Protein AF-A0A814SG48-F1 (afdb_monomer_lite)

pLDDT: mean 71.54, std 15.77, range [36.06, 95.69]

Organism: NCBI:txid433720

Structure (mmCIF, N/CA/C/O backbone):
data_AF-A0A814SG48-F1
#
_entry.id   AF-A0A814SG48-F1
#
loop_
_atom_site.group_PDB
_atom_site.id
_atom_site.type_symbol
_atom_site.label_atom_id
_atom_site.label_alt_id
_atom_site.label_comp_id
_atom_site.label_asym_id
_atom_site.label_entity_id
_atom_site.label_seq_id
_atom_site.pdbx_PDB_ins_code
_atom_site.Cartn_x
_atom_site.Cartn_y
_atom_site.Cartn_z
_atom_site.occupancy
_atom_site.B_iso_or_equiv
_atom_site.auth_seq_id
_atom_site.auth_comp_id
_atom_site.auth_asym_id
_atom_site.auth_atom_id
_atom_site.pdbx_PDB_model_num
ATOM 1 N N . MET A 1 1 ? -38.919 0.345 55.633 1.00 36.06 1 MET A N 1
ATOM 2 C CA . MET A 1 1 ? -39.190 1.791 55.789 1.00 36.06 1 MET A CA 1
ATOM 3 C C . MET A 1 1 ? -38.399 2.518 54.702 1.00 36.06 1 MET A C 1
ATOM 5 O O . MET A 1 1 ? -37.204 2.705 54.855 1.00 36.06 1 MET A O 1
ATOM 9 N N . TYR A 1 2 ? -39.016 2.799 53.551 1.00 40.22 2 TYR A N 1
ATOM 10 C CA . TYR A 1 2 ? -38.353 3.437 52.405 1.00 40.22 2 TYR A CA 1
ATOM 11 C C . TYR A 1 2 ? -38.824 4.883 52.297 1.00 40.22 2 TYR A C 1
ATOM 13 O O . TYR A 1 2 ? -40.016 5.115 52.119 1.00 40.22 2 TYR A O 1
ATOM 21 N N . LYS A 1 3 ? -37.901 5.842 52.408 1.00 37.50 3 LYS A N 1
ATOM 22 C CA . LYS A 1 3 ? -38.109 7.240 52.002 1.00 37.50 3 LYS A CA 1
ATOM 23 C C . LYS A 1 3 ? -36.762 7.954 51.871 1.00 37.50 3 LYS A C 1
ATOM 25 O O . LYS A 1 3 ? -36.118 8.233 52.873 1.00 37.50 3 LYS A O 1
ATOM 30 N N . ARG A 1 4 ? -36.398 8.339 50.649 1.00 36.81 4 ARG A N 1
ATOM 31 C CA . ARG A 1 4 ? -36.571 9.715 50.149 1.00 36.81 4 ARG A CA 1
ATOM 32 C C . ARG A 1 4 ? -36.138 9.778 48.686 1.00 36.81 4 ARG A C 1
ATOM 34 O O . ARG A 1 4 ? -35.002 9.475 48.350 1.00 36.81 4 ARG A O 1
ATOM 41 N N . GLN A 1 5 ? -37.069 10.213 47.843 1.00 47.41 5 GLN A N 1
ATOM 42 C CA . GLN A 1 5 ? -36.749 10.846 46.573 1.00 47.41 5 GLN A CA 1
ATOM 43 C C . GLN A 1 5 ? -35.867 12.069 46.849 1.00 47.41 5 GLN A C 1
ATOM 45 O O . GLN A 1 5 ? -36.218 12.910 47.678 1.00 47.41 5 GLN A O 1
ATOM 50 N N . GLN A 1 6 ? -34.769 12.194 46.113 1.00 42.16 6 GLN A N 1
ATOM 51 C CA . GLN A 1 6 ? -34.231 13.496 45.751 1.00 42.16 6 GLN A CA 1
ATOM 52 C C . GLN A 1 6 ? -34.186 13.551 44.229 1.00 42.16 6 GLN A C 1
ATOM 54 O O . GLN A 1 6 ? -33.222 13.134 43.596 1.00 42.16 6 GLN A O 1
ATOM 59 N N . ASN A 1 7 ? -35.272 14.078 43.657 1.00 42.47 7 ASN A N 1
ATOM 60 C CA . ASN A 1 7 ? -35.244 14.745 42.363 1.00 42.47 7 ASN A CA 1
ATOM 61 C C . ASN A 1 7 ? -34.376 16.000 42.524 1.00 42.47 7 ASN A C 1
ATOM 63 O O . ASN A 1 7 ? -34.880 17.107 42.689 1.00 42.47 7 ASN A O 1
ATOM 67 N N . GLY A 1 8 ? -33.062 15.811 42.561 1.00 36.81 8 GLY A N 1
ATOM 68 C CA . GLY A 1 8 ? -32.122 16.861 42.215 1.00 36.81 8 GLY A CA 1
ATOM 69 C C . GLY A 1 8 ? -31.941 16.816 40.707 1.00 36.81 8 GLY A C 1
ATOM 70 O O . GLY A 1 8 ? -31.791 15.743 40.124 1.00 36.81 8 GLY A O 1
ATOM 71 N N . SER A 1 9 ? -31.955 17.968 40.054 1.00 39.09 9 SER A N 1
ATOM 72 C CA . SER A 1 9 ? -31.429 18.088 38.700 1.00 39.09 9 SER A CA 1
ATOM 73 C C . SER A 1 9 ? -29.913 17.876 38.778 1.00 39.09 9 SER A C 1
ATOM 75 O O . SER A 1 9 ? -29.155 18.820 38.969 1.00 39.09 9 SER A O 1
ATOM 77 N N . TYR A 1 10 ? -29.456 16.624 38.689 1.00 43.62 10 TYR A N 1
ATOM 78 C CA . TYR A 1 10 ? -28.035 16.236 38.685 1.00 43.62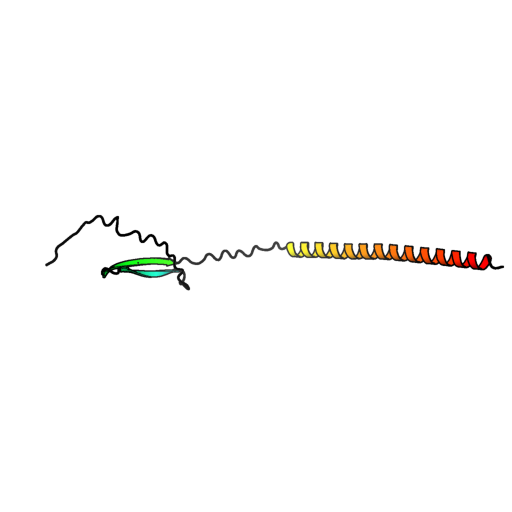 10 TYR A CA 1
ATOM 79 C C . TYR A 1 10 ? -27.370 16.596 37.330 1.00 43.62 10 TYR A C 1
ATOM 81 O O . TYR A 1 10 ? -26.551 15.847 36.804 1.00 43.62 10 TYR A O 1
ATOM 89 N N . SER A 1 11 ? -27.723 17.739 36.726 1.00 43.50 11 SER A N 1
ATOM 90 C CA . SER A 1 11 ? -27.155 18.191 35.444 1.00 43.50 11 SER A CA 1
ATOM 91 C C . SER A 1 11 ? -25.736 18.777 35.566 1.00 43.50 11 SER A C 1
ATOM 93 O O . SER A 1 11 ? -25.090 19.029 34.554 1.00 43.50 11 SER A O 1
ATOM 95 N N . GLU A 1 12 ? -25.221 18.925 36.793 1.00 40.50 12 GLU A N 1
ATOM 96 C CA . GLU A 1 12 ? -23.925 19.553 37.097 1.00 40.50 12 GLU A CA 1
ATOM 97 C C . GLU A 1 12 ? -22.920 18.635 37.814 1.00 40.50 12 GLU A C 1
ATOM 99 O O . GLU A 1 12 ? -21.890 19.100 38.302 1.00 40.50 12 GLU A O 1
ATOM 104 N N . TYR A 1 13 ? -23.155 17.319 37.856 1.00 44.25 13 TYR A N 1
ATOM 105 C CA . TYR A 1 13 ? -22.155 16.383 38.381 1.00 44.25 13 TYR A CA 1
ATOM 106 C C . TYR A 1 13 ? -20.987 16.335 37.417 1.00 44.25 13 TYR A C 1
ATOM 108 O O . TYR A 1 13 ? -21.054 15.676 36.380 1.00 44.25 13 TYR A O 1
ATOM 116 N N . ALA A 1 14 ? -19.969 17.121 37.776 1.00 44.03 14 ALA A N 1
ATOM 117 C CA . ALA A 1 14 ? -18.604 17.111 37.296 1.00 44.03 14 ALA A CA 1
ATOM 118 C C . ALA A 1 14 ? -18.498 16.455 35.923 1.00 44.03 14 ALA A C 1
ATOM 120 O O . ALA A 1 14 ? -18.230 15.257 35.810 1.00 44.03 14 ALA A O 1
ATOM 121 N N . ARG A 1 15 ? -18.664 17.257 34.862 1.00 43.62 15 ARG A N 1
ATOM 122 C CA . ARG A 1 15 ? -17.973 16.949 33.611 1.00 43.62 15 ARG A CA 1
ATOM 123 C C . ARG A 1 15 ? -16.508 16.774 34.002 1.00 43.62 15 ARG A C 1
ATOM 125 O O . ARG A 1 15 ? -15.797 17.763 34.158 1.00 43.62 15 ARG A O 1
ATOM 132 N N . LEU A 1 16 ? -16.094 15.530 34.240 1.00 48.81 16 LEU A N 1
ATOM 133 C CA . LEU A 1 16 ? -14.708 15.109 34.311 1.00 48.81 16 LEU A CA 1
ATOM 134 C C . LEU A 1 16 ? -14.121 15.584 32.987 1.00 48.81 16 LEU A C 1
ATOM 136 O O . LEU A 1 16 ? -14.287 14.952 31.949 1.00 48.81 16 LEU A O 1
ATOM 140 N N . LYS A 1 17 ? -13.541 16.786 33.012 1.00 44.28 17 LYS A N 1
ATOM 141 C CA . LYS A 1 17 ? -12.976 17.507 31.869 1.00 44.28 17 LYS A CA 1
ATOM 142 C C . LYS A 1 17 ? -11.616 16.894 31.526 1.00 44.28 17 LYS A C 1
ATOM 144 O O . LYS A 1 17 ? -10.626 17.591 31.356 1.00 44.28 17 LYS A O 1
ATOM 149 N N . ALA A 1 18 ? -11.581 15.570 31.496 1.00 51.62 18 ALA A N 1
ATOM 150 C CA . ALA A 1 18 ? -10.473 14.734 31.106 1.00 51.62 18 ALA A CA 1
ATOM 151 C C . ALA A 1 18 ? -11.021 13.853 29.985 1.00 51.62 18 ALA A C 1
ATOM 153 O O . ALA A 1 18 ? -11.627 12.811 30.226 1.00 51.62 18 ALA A O 1
ATOM 154 N N . ASN A 1 19 ? -10.870 14.320 28.744 1.00 55.66 19 ASN A N 1
ATOM 155 C CA . ASN A 1 19 ? -11.124 13.497 27.567 1.00 55.66 19 ASN A CA 1
ATOM 156 C C . ASN A 1 19 ? -10.004 12.453 27.478 1.00 55.66 19 ASN A C 1
ATOM 158 O O . ASN A 1 19 ? -9.059 12.602 26.708 1.00 55.66 19 ASN A O 1
ATOM 162 N N . CYS A 1 20 ? -10.073 11.426 28.319 1.00 60.50 20 CYS A N 1
ATOM 163 C CA . CYS A 1 20 ? -9.189 10.275 28.252 1.00 60.50 20 CYS A CA 1
ATOM 164 C C . CYS A 1 20 ? -9.862 9.224 27.371 1.00 60.50 20 CYS A C 1
ATOM 166 O O . CYS A 1 20 ? -10.871 8.633 27.755 1.00 60.50 20 CYS A O 1
ATOM 168 N N . ALA A 1 21 ? -9.322 9.026 26.172 1.00 67.69 21 ALA A N 1
ATOM 169 C CA . ALA A 1 21 ? -9.714 7.932 25.300 1.00 67.69 21 ALA A CA 1
ATOM 170 C C . ALA A 1 21 ? -8.781 6.743 25.549 1.00 67.69 21 ALA A C 1
ATOM 172 O O . ALA A 1 21 ? -7.562 6.903 25.572 1.00 67.69 21 ALA A O 1
ATOM 173 N N . PHE A 1 22 ? -9.359 5.556 25.712 1.00 68.81 22 PHE A N 1
ATOM 174 C CA . PHE A 1 22 ? -8.619 4.304 25.814 1.00 68.81 22 PHE A CA 1
ATOM 175 C C . PHE A 1 22 ? -9.031 3.409 24.652 1.00 68.81 22 PHE A C 1
ATOM 177 O O . PHE A 1 22 ? -10.218 3.288 24.345 1.00 68.81 22 PHE A O 1
ATOM 184 N N . ILE A 1 23 ? -8.047 2.802 23.995 1.00 75.69 23 ILE A N 1
ATOM 185 C CA . ILE A 1 23 ? -8.285 1.837 22.925 1.00 75.69 23 ILE A CA 1
ATOM 186 C C . ILE A 1 23 ? -8.362 0.459 23.577 1.00 75.69 23 ILE A C 1
ATOM 188 O O . ILE A 1 23 ? -7.429 0.049 24.263 1.00 75.69 23 ILE A O 1
ATOM 192 N N . LEU A 1 24 ? -9.477 -0.241 23.374 1.00 75.62 24 LEU A N 1
ATOM 193 C CA . LEU A 1 24 ? -9.640 -1.632 23.789 1.00 75.62 24 LEU A CA 1
ATOM 194 C C . LEU A 1 24 ? -9.100 -2.543 22.672 1.00 75.62 24 LEU A C 1
ATOM 196 O O . LEU A 1 24 ? -9.686 -2.545 21.585 1.00 75.62 24 LEU A O 1
ATOM 200 N N . PRO A 1 25 ? -7.997 -3.283 22.891 1.00 71.69 25 PRO A N 1
ATOM 201 C CA . PRO A 1 25 ? -7.512 -4.251 21.912 1.00 71.69 25 PRO A CA 1
ATOM 202 C C . PRO A 1 25 ? -8.466 -5.455 21.818 1.00 71.69 25 PRO A C 1
ATOM 204 O O . PRO A 1 25 ? -9.106 -5.831 22.798 1.00 71.69 25 PRO A O 1
ATOM 207 N N . ASP A 1 26 ? -8.551 -6.058 20.631 1.00 74.12 26 ASP A N 1
ATOM 208 C CA . ASP A 1 26 ? -9.182 -7.365 20.376 1.00 74.12 26 ASP A CA 1
ATOM 209 C C . ASP A 1 26 ? -10.681 -7.507 20.701 1.00 74.12 26 ASP A C 1
ATOM 211 O O . ASP A 1 26 ? -11.166 -8.553 21.145 1.00 74.12 26 ASP A O 1
ATOM 215 N N . LEU A 1 27 ? -11.470 -6.478 20.394 1.00 77.31 27 LEU A N 1
ATOM 216 C CA . LEU A 1 27 ? -12.928 -6.594 20.395 1.00 77.31 27 LEU A CA 1
ATOM 217 C C . LEU A 1 27 ? -13.407 -7.496 19.246 1.00 77.31 27 LEU A C 1
ATOM 219 O O . LEU A 1 27 ? -13.221 -7.187 18.067 1.00 77.31 27 LEU A O 1
ATOM 223 N N . LYS A 1 28 ? -14.089 -8.597 19.582 1.00 80.50 28 LYS A N 1
ATOM 224 C CA . LYS A 1 28 ? -14.707 -9.480 18.581 1.00 80.50 28 LYS A CA 1
ATOM 225 C C . LYS A 1 28 ? -15.814 -8.733 17.818 1.00 80.50 28 LYS A C 1
ATOM 227 O O . LYS A 1 28 ? -16.736 -8.226 18.465 1.00 80.50 28 LYS A O 1
ATOM 232 N N . PRO A 1 29 ? -15.771 -8.676 16.475 1.00 80.19 29 PRO A N 1
ATOM 233 C CA . PRO A 1 29 ? -16.825 -8.039 15.697 1.00 80.19 29 PRO A CA 1
ATOM 234 C C . PRO A 1 29 ? -18.143 -8.817 15.810 1.00 80.19 29 PRO A C 1
ATOM 236 O O . PRO A 1 29 ? -18.153 -10.018 16.065 1.00 80.19 29 PRO A O 1
ATOM 239 N N . GLU A 1 30 ? -19.255 -8.115 15.602 1.00 77.19 30 GLU A N 1
ATOM 240 C CA . GLU A 1 30 ? -20.647 -8.605 15.640 1.00 77.19 30 GLU A CA 1
ATOM 241 C C . GLU A 1 30 ? -21.201 -9.019 17.004 1.00 77.19 30 GLU A C 1
ATOM 243 O O . GLU A 1 30 ? -22.386 -9.340 17.101 1.00 77.19 30 GLU A O 1
ATOM 248 N N . LEU A 1 31 ? -20.398 -8.931 18.063 1.00 79.75 31 LEU A N 1
ATOM 249 C CA . LEU A 1 31 ? -20.845 -9.138 19.435 1.00 79.75 31 LEU A CA 1
ATOM 250 C C . LEU A 1 31 ? -21.136 -7.809 20.142 1.00 79.75 31 LEU A C 1
ATOM 252 O O . LEU A 1 31 ? -20.544 -6.767 19.840 1.00 79.75 31 LEU A O 1
ATOM 256 N N . TYR A 1 32 ? -22.076 -7.868 21.086 1.00 81.38 32 TYR A N 1
ATOM 257 C CA . TYR A 1 32 ? -22.260 -6.821 22.083 1.00 81.38 32 TYR A CA 1
ATOM 258 C C . TYR A 1 32 ? -21.171 -6.960 23.141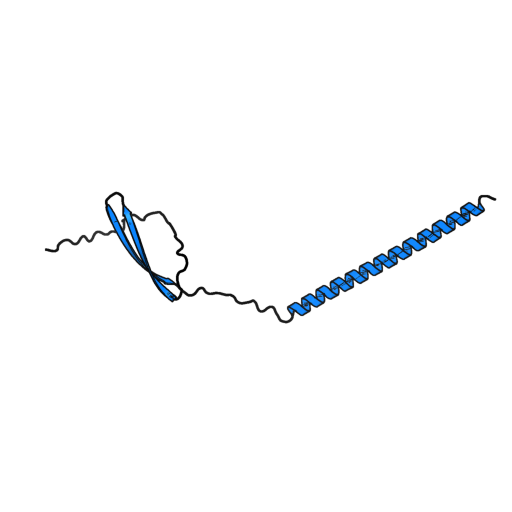 1.00 81.38 32 TYR A C 1
ATOM 260 O O . TYR A 1 32 ? -20.927 -8.058 23.641 1.00 81.38 32 TYR A O 1
ATOM 268 N N . HIS A 1 33 ? -20.526 -5.844 23.459 1.00 83.06 33 HIS A N 1
ATOM 269 C CA . HIS A 1 33 ? -19.523 -5.759 24.510 1.00 83.06 33 HIS A CA 1
ATOM 270 C C . HIS A 1 33 ? -20.018 -4.802 25.582 1.00 83.06 33 HIS A C 1
ATOM 272 O O . HIS A 1 33 ? -20.255 -3.621 25.310 1.00 83.06 33 HIS A O 1
ATOM 278 N N . ASP A 1 34 ? -20.149 -5.324 26.795 1.00 86.25 34 ASP A N 1
ATOM 279 C CA . ASP A 1 34 ? -20.555 -4.555 27.962 1.00 86.25 34 ASP A CA 1
ATOM 280 C C . ASP A 1 34 ? -19.314 -4.120 28.738 1.00 86.25 34 ASP A C 1
ATOM 282 O O . ASP A 1 34 ? -18.461 -4.939 29.090 1.00 86.25 34 ASP A O 1
ATOM 286 N N . PHE A 1 35 ? -19.210 -2.826 29.027 1.00 83.25 35 PHE A N 1
ATOM 287 C CA . PHE A 1 35 ? -18.118 -2.275 29.820 1.00 83.25 35 PHE A CA 1
ATOM 288 C C . PHE A 1 35 ? -18.646 -1.391 30.943 1.00 83.25 35 PHE A C 1
ATOM 290 O O . PHE A 1 35 ? -19.645 -0.680 30.813 1.00 83.25 35 PHE A O 1
ATOM 297 N N . ARG A 1 36 ? -17.950 -1.451 32.078 1.00 81.69 36 ARG A N 1
ATOM 298 C CA . ARG A 1 36 ? -18.274 -0.690 33.281 1.00 81.69 36 ARG A CA 1
ATOM 299 C C . ARG A 1 36 ? -17.157 0.282 33.591 1.00 81.69 36 ARG A C 1
ATOM 301 O O . ARG A 1 36 ? -15.992 -0.100 33.665 1.00 81.69 36 ARG A O 1
ATOM 308 N N . VAL A 1 37 ? -17.532 1.541 33.768 1.00 79.62 37 VAL A N 1
ATOM 309 C CA . VAL A 1 37 ? -16.622 2.609 34.166 1.00 79.62 37 VAL A CA 1
ATOM 310 C C . VAL A 1 37 ? -16.865 2.906 35.635 1.00 79.62 37 VAL A C 1
ATOM 312 O O . VAL A 1 37 ? -17.972 3.280 36.025 1.00 79.62 37 VAL A O 1
ATOM 315 N N . PHE A 1 38 ? -15.813 2.745 36.431 1.00 81.56 38 PHE A N 1
ATOM 316 C CA . PHE A 1 38 ? -15.802 3.053 37.854 1.00 81.56 38 PHE A CA 1
ATOM 317 C C . PHE A 1 38 ? -14.966 4.307 38.080 1.00 81.56 38 PHE A C 1
ATOM 319 O O . PHE A 1 38 ? -13.778 4.329 37.754 1.00 81.56 38 PHE A O 1
ATOM 326 N N . THR A 1 39 ? -15.562 5.338 38.669 1.00 76.75 39 THR A N 1
ATOM 327 C CA . THR A 1 39 ? -14.822 6.521 39.119 1.00 76.75 39 THR A CA 1
ATOM 328 C C . THR A 1 39 ? -14.823 6.553 40.636 1.00 76.75 39 THR A C 1
ATOM 330 O O . THR A 1 39 ? -15.892 6.557 41.246 1.00 76.75 39 THR A O 1
ATOM 333 N N . LYS A 1 40 ? -13.630 6.582 41.235 1.00 76.44 40 LYS A N 1
ATOM 334 C CA . LYS A 1 40 ? -13.451 6.727 42.680 1.00 76.44 40 LYS A CA 1
ATOM 335 C C . LYS A 1 40 ? -12.990 8.140 42.996 1.00 76.44 40 LYS A C 1
ATOM 337 O O . LYS A 1 40 ? -11.965 8.581 42.476 1.00 76.44 40 LYS A O 1
ATOM 342 N N . ASN A 1 41 ? -13.727 8.835 43.852 1.00 70.56 41 ASN A N 1
ATOM 343 C CA . ASN A 1 41 ? -13.296 10.109 44.410 1.00 70.56 41 ASN A CA 1
ATOM 344 C C . ASN A 1 41 ? -12.634 9.887 45.782 1.00 70.56 41 ASN A C 1
ATOM 346 O O . ASN A 1 41 ? -12.997 8.965 46.512 1.00 70.56 41 ASN A O 1
ATOM 350 N N . LYS A 1 42 ? -11.695 10.758 46.171 1.00 73.44 42 LYS A N 1
ATOM 351 C CA . LYS A 1 42 ? -11.071 10.754 47.508 1.00 73.44 42 LYS A CA 1
ATOM 352 C C . LYS A 1 42 ? -12.087 10.942 48.644 1.00 73.44 42 LYS A C 1
ATOM 354 O O . LYS A 1 42 ? -11.798 10.563 49.770 1.00 73.44 42 LYS A O 1
ATOM 359 N N . TYR A 1 43 ? -13.262 11.495 48.340 1.00 72.81 43 TYR A N 1
ATOM 360 C CA . TYR A 1 43 ? -14.357 11.727 49.288 1.00 72.81 43 TYR A CA 1
ATOM 361 C C . TYR A 1 43 ? -15.316 10.532 49.448 1.00 72.81 43 TYR A C 1
ATOM 363 O O . TYR A 1 43 ? -16.286 10.631 50.187 1.00 72.81 43 TYR A O 1
ATOM 371 N N . GLY A 1 44 ? -15.055 9.400 48.783 1.00 66.00 44 GLY A N 1
ATOM 372 C CA . GLY A 1 44 ? -15.865 8.182 48.918 1.00 66.00 44 GLY A CA 1
ATOM 373 C C . GLY A 1 44 ? -17.087 8.106 47.997 1.00 66.00 44 GLY A C 1
ATOM 374 O O . GLY A 1 44 ? -17.675 7.032 47.874 1.00 66.00 44 GLY A O 1
ATOM 375 N N . ASP A 1 45 ? -17.421 9.187 47.288 1.00 68.50 45 ASP A N 1
ATOM 376 C CA . ASP A 1 45 ? -18.454 9.180 46.251 1.00 68.50 45 ASP A CA 1
ATOM 377 C C . ASP A 1 45 ? -17.955 8.424 45.017 1.00 68.50 45 ASP A C 1
ATOM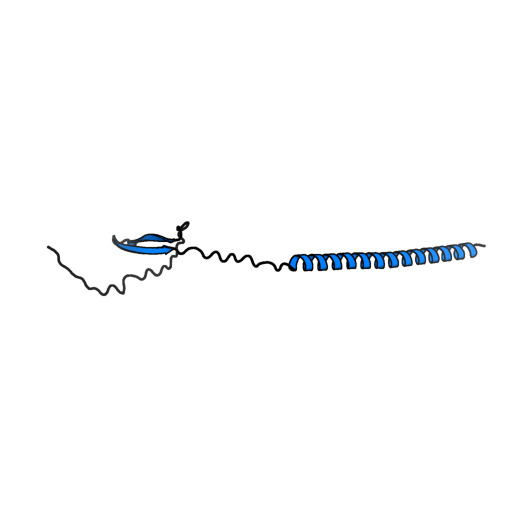 379 O O . ASP A 1 45 ? -17.198 8.944 44.188 1.00 68.50 45 ASP A O 1
ATOM 383 N N . ASN A 1 46 ? -18.359 7.160 44.920 1.00 75.44 46 ASN A N 1
ATOM 384 C CA . ASN A 1 46 ? -18.074 6.316 43.773 1.00 75.44 46 ASN A CA 1
ATOM 385 C C . ASN A 1 46 ? -19.247 6.389 42.795 1.00 75.44 46 ASN A C 1
ATOM 387 O O . ASN A 1 46 ? -20.391 6.140 43.170 1.00 75.44 46 ASN A O 1
ATOM 391 N N . TYR A 1 47 ? -18.954 6.697 41.535 1.00 72.00 47 TYR A N 1
ATOM 392 C CA . TYR A 1 47 ? -19.934 6.642 40.452 1.00 72.00 47 TYR A CA 1
ATOM 393 C C . TYR A 1 47 ? -19.618 5.452 39.545 1.00 72.00 47 TYR A C 1
ATOM 395 O O . TYR A 1 47 ? -18.470 5.246 39.140 1.00 72.00 47 TYR A O 1
ATOM 403 N N . GLU A 1 48 ? -20.646 4.657 39.254 1.00 80.62 48 GLU A N 1
ATOM 404 C CA . GLU A 1 48 ? -20.587 3.528 38.330 1.00 80.62 48 GLU A CA 1
ATOM 405 C C . GLU A 1 48 ? -21.489 3.815 37.134 1.00 80.62 48 GLU A C 1
ATOM 407 O O . GLU A 1 48 ? -22.652 4.201 37.288 1.00 80.62 48 GLU A O 1
ATOM 412 N N . ARG A 1 49 ? -20.959 3.593 35.928 1.00 79.50 49 ARG A N 1
ATOM 413 C CA . ARG A 1 49 ? -21.758 3.628 34.705 1.00 79.50 49 ARG A CA 1
ATOM 414 C C . ARG A 1 49 ? -21.485 2.416 33.835 1.00 79.50 49 ARG A C 1
ATOM 416 O O . ARG A 1 49 ? -20.334 2.118 33.522 1.00 79.50 49 ARG A O 1
ATOM 423 N N . SER A 1 50 ? -22.562 1.761 33.418 1.00 83.25 50 SER A N 1
ATOM 424 C CA . SER A 1 50 ? -22.521 0.659 32.460 1.00 83.25 50 SER A CA 1
ATOM 425 C C . SER A 1 50 ? -22.823 1.171 31.056 1.00 83.25 50 SER A C 1
ATOM 427 O O . SER A 1 50 ? -23.727 1.988 30.871 1.00 83.25 50 SER A O 1
ATOM 429 N N . TYR A 1 51 ? -22.080 0.672 30.078 1.00 81.50 51 TYR A N 1
ATOM 430 C CA . TYR A 1 51 ? -22.272 0.947 28.661 1.00 81.50 51 TYR A CA 1
ATOM 431 C C . TYR A 1 51 ? -22.253 -0.370 27.888 1.00 81.50 51 TYR A C 1
ATOM 433 O O . TYR A 1 51 ? -21.529 -1.293 28.252 1.00 81.50 51 TYR A O 1
ATOM 441 N N . SER A 1 52 ? -23.020 -0.432 26.803 1.00 82.81 52 SER A N 1
ATOM 442 C CA . SER A 1 52 ? -23.018 -1.560 25.874 1.00 82.81 52 SER A CA 1
ATOM 443 C C . SER A 1 52 ? -22.787 -1.034 24.467 1.00 82.81 52 SER A C 1
ATOM 445 O O . SER A 1 52 ? -23.463 -0.094 24.036 1.00 82.81 52 SER A O 1
ATOM 447 N N . ILE A 1 53 ? -21.812 -1.603 23.760 1.00 83.31 53 ILE A N 1
ATOM 448 C CA . ILE A 1 53 ? -21.502 -1.237 22.377 1.00 83.31 53 ILE A CA 1
ATOM 449 C C . ILE A 1 53 ? -21.507 -2.475 21.486 1.00 83.31 53 ILE A C 1
ATOM 451 O O . ILE A 1 53 ? -20.928 -3.508 21.817 1.00 83.31 53 ILE A O 1
ATOM 455 N N . LYS A 1 54 ? -22.147 -2.362 20.318 1.00 83.69 54 LYS A N 1
ATOM 456 C CA . LYS A 1 54 ? -22.065 -3.373 19.263 1.00 83.69 54 LYS A CA 1
ATOM 457 C C . LYS A 1 54 ? -20.916 -3.020 18.329 1.00 83.69 54 LYS A C 1
ATOM 459 O O . LYS A 1 54 ? -20.963 -1.993 17.651 1.00 83.69 54 LYS A O 1
ATOM 464 N N . VAL A 1 55 ? -19.898 -3.873 18.277 1.00 82.25 55 VAL A N 1
ATOM 465 C CA . VAL A 1 55 ? -18.744 -3.662 17.395 1.00 82.25 55 VAL A CA 1
ATOM 466 C C . VAL A 1 55 ? -19.101 -4.166 16.000 1.00 82.25 55 VAL A C 1
ATOM 468 O O . VAL A 1 55 ? -19.422 -5.338 15.811 1.00 82.25 55 VAL A O 1
ATOM 471 N N . GLY A 1 56 ? -19.101 -3.272 15.013 1.00 79.69 56 GLY A N 1
ATOM 472 C CA . GLY A 1 56 ? -19.325 -3.646 13.617 1.00 79.69 56 GLY A CA 1
ATOM 473 C C . GLY A 1 56 ? -18.167 -4.475 13.056 1.00 79.69 56 GLY A C 1
ATOM 474 O O . GLY A 1 56 ? -17.045 -4.410 13.558 1.00 79.69 56 GLY A O 1
ATOM 475 N N . LYS A 1 57 ? -18.415 -5.236 11.985 1.00 78.88 57 LYS A N 1
ATOM 476 C CA . LYS A 1 57 ? -17.320 -5.820 11.200 1.00 78.88 57 LYS A CA 1
ATOM 477 C C . LYS A 1 57 ? -16.455 -4.692 10.627 1.00 78.88 57 LYS A C 1
ATOM 479 O O . LYS A 1 57 ? -17.025 -3.746 10.073 1.00 78.88 57 LYS A O 1
ATOM 484 N N . PRO A 1 58 ? -15.115 -4.778 10.714 1.00 70.94 58 PRO A N 1
ATOM 485 C CA . PRO A 1 58 ? -14.265 -3.859 9.978 1.00 70.94 58 PRO A CA 1
ATOM 486 C C . PRO A 1 58 ? -14.598 -4.003 8.492 1.00 70.94 58 PRO A C 1
ATOM 488 O O . PRO A 1 58 ? -14.566 -5.108 7.945 1.00 70.94 58 PRO A O 1
ATOM 491 N N . LYS A 1 59 ? -14.954 -2.893 7.838 1.00 70.31 59 LYS A N 1
ATOM 492 C CA . LYS A 1 59 ? -15.028 -2.860 6.380 1.00 70.31 59 LYS A CA 1
ATOM 493 C C . LYS A 1 59 ? -13.601 -2.942 5.872 1.00 70.31 59 LYS A C 1
ATOM 495 O O . LYS A 1 59 ? -12.879 -1.951 5.837 1.00 70.31 59 LYS A O 1
ATOM 500 N N . VAL A 1 60 ? -13.173 -4.154 5.549 1.00 66.12 60 VAL A N 1
ATOM 501 C CA . VAL A 1 60 ? -11.964 -4.353 4.766 1.00 66.12 60 VAL A CA 1
ATOM 502 C C . VAL A 1 60 ? -12.335 -3.948 3.347 1.00 66.12 60 VAL A C 1
ATOM 504 O O . VAL A 1 60 ? -12.688 -4.786 2.523 1.00 66.12 60 VAL A O 1
ATOM 507 N N . ASP A 1 61 ? -12.278 -2.648 3.061 1.00 62.34 61 ASP A N 1
ATOM 508 C CA . ASP A 1 61 ? -12.323 -2.125 1.695 1.00 62.34 61 ASP A CA 1
ATOM 509 C C . ASP A 1 61 ? -10.990 -2.454 0.991 1.00 62.34 61 ASP A C 1
ATOM 511 O O . ASP A 1 61 ? -10.320 -1.600 0.417 1.00 62.34 61 ASP A O 1
ATOM 515 N N . MET A 1 62 ? -10.565 -3.721 1.034 1.00 58.91 62 MET A N 1
ATOM 516 C CA . MET A 1 62 ? -9.594 -4.251 0.088 1.00 58.91 62 MET A CA 1
ATOM 517 C C . MET A 1 62 ? -10.359 -4.523 -1.196 1.00 58.91 62 MET A C 1
ATOM 519 O O . MET A 1 62 ? -10.686 -5.656 -1.531 1.00 58.91 62 MET A O 1
ATOM 523 N N . ILE A 1 63 ? -10.661 -3.456 -1.924 1.00 59.19 63 ILE A N 1
ATOM 524 C CA . ILE A 1 63 ? -10.813 -3.572 -3.364 1.00 59.19 63 ILE A CA 1
ATOM 525 C C . ILE A 1 63 ? -9.374 -3.732 -3.863 1.00 59.19 63 ILE A C 1
ATOM 527 O O . ILE A 1 63 ? -8.649 -2.731 -3.888 1.00 59.19 63 ILE A O 1
ATOM 531 N N . PRO A 1 64 ? -8.894 -4.932 -4.251 1.00 58.38 64 PRO A N 1
ATOM 532 C CA . PRO A 1 64 ? -7.739 -4.958 -5.123 1.00 58.38 64 PRO A CA 1
ATOM 533 C C . PRO A 1 64 ? -8.186 -4.184 -6.358 1.00 58.38 64 PRO A C 1
ATOM 535 O O . PRO A 1 64 ? -9.084 -4.628 -7.079 1.00 58.38 64 PRO A O 1
ATOM 538 N N . LYS A 1 65 ? -7.642 -2.977 -6.566 1.00 65.62 65 LYS A N 1
ATOM 539 C CA . LYS A 1 65 ? -7.775 -2.281 -7.847 1.00 65.62 65 LYS A CA 1
ATOM 540 C C . LYS A 1 65 ? -7.379 -3.318 -8.888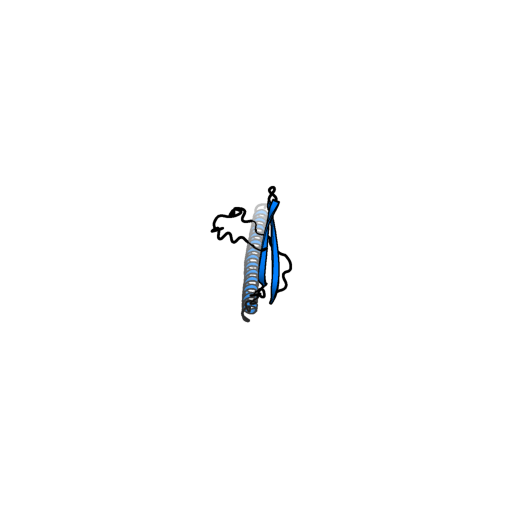 1.00 65.62 65 LYS A C 1
ATOM 542 O O . LYS A 1 65 ? -6.208 -3.684 -8.950 1.00 65.62 65 LYS A O 1
ATOM 547 N N . LYS A 1 66 ? -8.358 -3.854 -9.627 1.00 65.25 66 LYS A N 1
ATOM 548 C CA . LYS A 1 66 ? -8.108 -4.771 -10.736 1.00 65.25 66 LYS A CA 1
ATOM 549 C C . LYS A 1 66 ? -7.179 -4.013 -11.664 1.00 65.25 66 LYS A C 1
ATOM 551 O O . LYS A 1 66 ? -7.606 -3.065 -12.319 1.00 65.25 66 LYS A O 1
ATOM 556 N N . VAL A 1 67 ? -5.898 -4.366 -11.632 1.00 69.94 67 VAL A N 1
ATOM 557 C CA . VAL A 1 67 ? -4.925 -3.796 -12.548 1.00 69.94 67 VAL A CA 1
ATOM 558 C C . VAL A 1 67 ? -5.445 -4.149 -13.939 1.00 69.94 67 VAL A C 1
ATOM 560 O O . VAL A 1 67 ? -5.768 -5.318 -14.175 1.00 69.94 67 VAL A O 1
ATOM 563 N N . PRO A 1 68 ? -5.635 -3.163 -14.826 1.00 76.88 68 PRO A N 1
ATOM 564 C CA . PRO A 1 68 ? -6.186 -3.440 -16.135 1.00 76.88 68 PRO A CA 1
ATOM 565 C C . PRO A 1 68 ? -5.329 -4.488 -16.847 1.00 76.88 68 PRO A C 1
ATOM 567 O O . PRO A 1 68 ? -4.102 -4.419 -16.802 1.00 76.88 68 PRO A O 1
ATOM 570 N N . ILE A 1 69 ? -5.971 -5.438 -17.530 1.00 79.81 69 ILE A N 1
ATOM 571 C CA . ILE A 1 69 ? -5.302 -6.569 -18.202 1.00 79.81 69 ILE A CA 1
ATOM 572 C C . ILE A 1 69 ? -4.221 -6.085 -19.190 1.00 79.81 69 ILE A C 1
ATOM 574 O O . ILE A 1 69 ? -3.235 -6.777 -19.413 1.00 79.81 69 ILE A O 1
ATOM 578 N N . TYR A 1 70 ? -4.358 -4.868 -19.730 1.00 79.75 70 TYR A N 1
ATOM 579 C CA . TYR A 1 70 ? -3.405 -4.254 -20.659 1.00 79.75 70 TYR A CA 1
ATOM 580 C C . TYR A 1 70 ? -2.143 -3.662 -20.000 1.00 79.75 70 TYR A C 1
ATOM 582 O O . TYR A 1 70 ? -1.166 -3.382 -20.692 1.00 79.75 70 TYR A O 1
ATOM 590 N N . TRP A 1 71 ? -2.130 -3.461 -18.681 1.00 84.06 71 TRP A N 1
ATOM 591 C CA . TRP A 1 71 ? -1.008 -2.850 -17.959 1.00 84.06 71 TRP A CA 1
ATOM 592 C C . TRP A 1 71 ? 0.334 -3.594 -18.113 1.00 84.06 71 TRP A C 1
ATOM 594 O O . TRP A 1 71 ? 1.334 -2.933 -18.404 1.00 84.06 71 TRP A O 1
ATOM 604 N N . PRO A 1 72 ? 0.405 -4.938 -17.988 1.00 85.19 72 PRO A N 1
ATOM 605 C CA . PRO A 1 72 ? 1.653 -5.665 -18.236 1.00 85.19 72 PRO A CA 1
ATOM 606 C C . PRO A 1 72 ? 2.144 -5.524 -19.684 1.00 85.19 72 PRO A C 1
ATOM 608 O O . PRO A 1 72 ? 3.346 -5.408 -19.911 1.00 85.19 72 PRO A O 1
ATOM 611 N N . TYR A 1 73 ? 1.237 -5.465 -20.663 1.00 89.06 73 TYR A N 1
ATOM 612 C CA . TYR A 1 73 ? 1.600 -5.285 -22.072 1.00 89.06 73 TYR A CA 1
ATOM 613 C C . TYR A 1 73 ? 2.174 -3.890 -22.341 1.00 89.06 73 TYR A C 1
ATOM 615 O O . TYR A 1 73 ? 3.164 -3.761 -23.058 1.00 89.06 73 TYR A O 1
ATOM 623 N N . LEU A 1 74 ? 1.607 -2.855 -21.712 1.00 88.62 74 LEU A N 1
ATOM 624 C CA . LEU A 1 74 ? 2.140 -1.495 -21.784 1.00 88.62 74 LEU A CA 1
ATOM 625 C C . LEU A 1 74 ? 3.544 -1.415 -21.165 1.00 88.62 74 LEU A C 1
ATOM 627 O O . LEU A 1 74 ? 4.442 -0.815 -21.753 1.00 88.62 74 LEU A O 1
ATOM 631 N N . ALA A 1 75 ? 3.758 -2.060 -20.014 1.00 87.94 75 ALA A N 1
ATOM 632 C CA . ALA A 1 75 ? 5.067 -2.101 -19.367 1.00 87.94 75 ALA A CA 1
ATOM 633 C C . ALA A 1 75 ? 6.125 -2.787 -20.250 1.00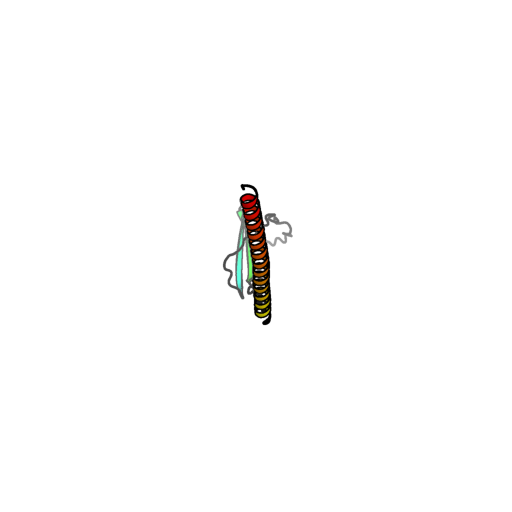 87.94 75 ALA A C 1
ATOM 635 O O . ALA A 1 75 ? 7.220 -2.254 -20.424 1.00 87.94 75 ALA A O 1
ATOM 636 N N . LEU A 1 76 ? 5.785 -3.925 -20.866 1.00 91.25 76 LEU A N 1
ATOM 637 C CA . LEU A 1 76 ? 6.682 -4.631 -21.786 1.00 91.25 76 LEU A CA 1
ATOM 638 C C . LEU A 1 76 ? 7.014 -3.800 -23.031 1.00 91.25 76 LEU A C 1
ATOM 640 O O . LEU A 1 76 ? 8.167 -3.783 -23.460 1.00 91.25 76 LEU A O 1
ATOM 644 N N . PHE A 1 77 ? 6.036 -3.073 -23.578 1.00 93.50 77 PHE A N 1
ATOM 645 C CA . PHE A 1 77 ? 6.257 -2.187 -24.719 1.00 93.50 77 PHE A CA 1
ATOM 646 C C . PHE A 1 77 ? 7.240 -1.056 -24.386 1.00 93.50 77 PHE A C 1
ATOM 648 O O . PHE A 1 77 ? 8.186 -0.818 -25.138 1.00 93.50 77 PHE A O 1
ATOM 655 N N . VAL A 1 78 ? 7.064 -0.400 -23.234 1.00 94.44 78 VAL A N 1
ATOM 656 C CA . VAL A 1 78 ? 7.960 0.678 -22.782 1.00 94.44 78 VAL A CA 1
ATOM 657 C C . VAL A 1 78 ? 9.378 0.152 -22.552 1.00 94.44 78 VAL A C 1
ATOM 659 O O . VAL A 1 78 ? 10.341 0.766 -23.009 1.00 94.44 78 VAL A O 1
ATOM 662 N N . ILE A 1 79 ? 9.524 -1.009 -21.905 1.00 94.38 79 ILE A N 1
ATOM 663 C CA . ILE A 1 79 ? 10.837 -1.632 -21.678 1.00 94.38 79 ILE A CA 1
ATOM 664 C C . ILE A 1 79 ? 11.515 -1.971 -23.013 1.00 94.38 79 ILE A C 1
ATOM 666 O O . ILE A 1 79 ? 12.690 -1.650 -23.204 1.00 94.38 79 ILE A O 1
ATOM 670 N N . GLY A 1 80 ? 10.776 -2.565 -23.955 1.00 95.06 80 GLY A N 1
ATOM 671 C CA . GLY A 1 80 ? 11.287 -2.891 -25.287 1.00 95.06 80 GLY A CA 1
ATOM 672 C C . GLY A 1 80 ? 11.753 -1.654 -26.060 1.00 95.06 80 GLY A C 1
ATOM 673 O O . GLY A 1 80 ? 12.849 -1.658 -26.623 1.00 95.06 80 GLY A O 1
ATOM 674 N N . ALA A 1 81 ? 10.973 -0.571 -26.027 1.00 94.56 81 ALA A N 1
ATOM 675 C CA . ALA A 1 81 ? 11.335 0.694 -26.664 1.00 94.56 81 ALA A CA 1
ATOM 676 C C . ALA A 1 81 ? 12.604 1.314 -26.049 1.00 94.56 81 ALA A C 1
ATOM 678 O O . ALA A 1 81 ? 13.491 1.756 -26.782 1.00 94.56 81 ALA A O 1
ATOM 679 N N . CYS A 1 82 ? 12.733 1.293 -24.718 1.00 95.69 82 CYS A N 1
ATOM 680 C CA . CYS A 1 82 ? 13.919 1.794 -24.019 1.00 95.69 82 CYS A CA 1
ATOM 681 C C . CYS A 1 82 ? 15.184 1.004 -24.379 1.00 95.69 82 CYS A C 1
ATOM 683 O O . CYS A 1 82 ? 16.222 1.600 -24.672 1.00 95.69 82 CYS A O 1
ATOM 685 N N . LEU A 1 83 ? 15.105 -0.330 -24.401 1.00 95.62 83 LEU A N 1
ATOM 686 C CA . LEU A 1 83 ? 16.236 -1.177 -24.791 1.00 95.62 83 LEU A CA 1
ATOM 687 C C . LEU A 1 83 ? 16.621 -0.961 -26.259 1.00 95.62 83 LEU A C 1
ATOM 689 O O . LEU A 1 83 ? 17.806 -0.823 -26.565 1.00 95.62 83 LEU A O 1
ATOM 693 N N . GLY A 1 84 ? 15.638 -0.858 -27.158 1.00 94.44 84 GLY A N 1
ATOM 694 C CA . GLY A 1 84 ? 15.881 -0.547 -28.567 1.00 94.44 84 GLY A CA 1
ATOM 695 C C . GLY A 1 84 ? 16.588 0.798 -28.756 1.00 94.44 84 GLY A C 1
ATOM 696 O O . GLY A 1 84 ? 17.570 0.885 -29.496 1.00 94.44 84 GLY A O 1
ATOM 697 N N . LEU A 1 85 ? 16.153 1.832 -28.032 1.00 94.88 85 LEU A N 1
ATOM 698 C CA . LEU A 1 85 ? 16.787 3.151 -28.060 1.00 94.88 85 LEU A CA 1
ATOM 699 C C . LEU A 1 85 ? 18.243 3.094 -27.572 1.00 94.88 85 LEU A C 1
ATOM 701 O O . LEU A 1 85 ? 19.127 3.658 -28.217 1.00 94.88 85 LEU A O 1
ATOM 705 N N . LEU A 1 86 ? 18.510 2.384 -26.472 1.00 93.81 86 LEU A N 1
ATOM 706 C CA . LEU A 1 86 ? 19.867 2.222 -25.939 1.00 93.81 86 LEU A CA 1
ATOM 707 C C . LEU A 1 86 ? 20.803 1.547 -26.945 1.00 93.81 86 LEU A C 1
ATOM 709 O O . LEU A 1 86 ? 21.939 1.993 -27.113 1.00 93.81 86 LEU A O 1
ATOM 713 N N . VAL A 1 87 ? 20.328 0.521 -27.654 1.00 93.38 87 VAL A N 1
ATOM 714 C CA . VAL A 1 87 ? 21.109 -0.146 -28.706 1.00 93.38 87 VAL A CA 1
ATOM 715 C C . VAL A 1 87 ? 21.416 0.817 -29.853 1.00 93.38 87 VAL A C 1
ATOM 717 O O . VAL A 1 87 ? 22.557 0.876 -30.313 1.00 93.38 87 VAL A O 1
ATOM 720 N N . LEU A 1 88 ? 20.441 1.618 -30.292 1.00 91.56 88 LEU A N 1
ATOM 721 C CA . LEU A 1 88 ? 20.651 2.603 -31.359 1.00 91.56 88 LEU A CA 1
ATOM 722 C C . LEU A 1 88 ? 21.662 3.685 -30.961 1.00 91.56 88 LEU A C 1
ATOM 724 O O . LEU A 1 88 ? 22.546 4.011 -31.758 1.00 91.56 88 LEU A O 1
ATOM 728 N N . ILE A 1 89 ? 21.573 4.199 -29.731 1.00 91.62 89 ILE A N 1
ATOM 729 C CA . ILE A 1 89 ? 22.540 5.159 -29.176 1.00 91.62 89 ILE A CA 1
ATOM 730 C C . ILE A 1 89 ? 23.931 4.525 -29.097 1.00 91.62 89 ILE A C 1
ATOM 732 O O . ILE A 1 89 ? 24.921 5.119 -29.519 1.00 91.62 89 ILE A O 1
ATOM 736 N N . TYR A 1 90 ? 24.024 3.289 -28.612 1.00 91.56 90 TYR A N 1
ATOM 737 C CA . TYR A 1 90 ? 25.299 2.587 -28.536 1.00 91.56 90 TYR A CA 1
ATOM 738 C C . TYR A 1 90 ? 25.929 2.402 -29.926 1.00 91.56 90 TYR A C 1
ATOM 740 O O . TYR A 1 90 ? 27.107 2.708 -30.132 1.00 91.56 90 TYR A O 1
ATOM 748 N N . CYS A 1 91 ? 25.143 1.963 -30.912 1.00 85.25 91 CYS A N 1
ATOM 749 C CA . CYS A 1 91 ? 25.609 1.790 -32.283 1.00 85.25 91 CYS A CA 1
ATOM 750 C C . CYS A 1 91 ? 26.025 3.115 -32.939 1.00 85.25 91 CYS A C 1
ATOM 752 O O . CYS A 1 91 ? 27.014 3.132 -33.681 1.00 85.25 91 CYS A O 1
ATOM 754 N N . SER A 1 92 ? 25.314 4.217 -32.680 1.00 85.12 92 SER A N 1
ATOM 755 C CA . SER A 1 92 ? 25.670 5.534 -33.222 1.00 85.12 92 SER A CA 1
ATOM 756 C C . SER A 1 92 ? 26.975 6.055 -32.610 1.00 85.12 92 SER A C 1
ATOM 758 O O . SER A 1 92 ? 27.890 6.425 -33.354 1.00 85.12 92 SER A O 1
ATOM 760 N N . CYS A 1 93 ? 27.134 5.961 -31.286 1.00 81.50 93 CYS A N 1
ATOM 761 C CA . CYS A 1 93 ? 28.376 6.301 -30.591 1.00 81.50 93 CYS A CA 1
ATOM 762 C C . CYS A 1 93 ? 29.553 5.434 -31.060 1.00 81.50 93 CYS A C 1
ATOM 764 O O . CYS A 1 93 ? 30.657 5.940 -31.271 1.00 81.50 93 CYS A O 1
ATOM 766 N N . HIS A 1 94 ? 29.331 4.138 -31.285 1.00 83.94 94 HIS A N 1
ATOM 767 C CA . HIS A 1 94 ? 30.370 3.235 -31.772 1.00 83.94 94 HIS A CA 1
ATOM 768 C C . HIS A 1 94 ? 30.810 3.567 -33.209 1.00 83.94 94 HIS A C 1
ATOM 770 O O . HIS A 1 94 ? 32.012 3.604 -33.492 1.00 83.94 94 HIS A O 1
ATOM 776 N N . LYS A 1 95 ? 29.869 3.873 -34.116 1.00 79.50 95 LYS A N 1
ATOM 777 C CA . LYS A 1 95 ? 30.196 4.335 -35.480 1.00 79.50 95 LYS A CA 1
ATOM 778 C C . LYS A 1 95 ? 30.991 5.643 -35.457 1.00 79.50 95 LYS A C 1
ATOM 780 O O . LYS A 1 95 ? 31.996 5.756 -36.160 1.00 79.50 95 LYS A O 1
ATOM 785 N N . MET A 1 96 ? 30.592 6.596 -34.615 1.00 76.12 96 MET A N 1
ATOM 786 C CA . MET A 1 96 ? 31.296 7.871 -34.456 1.00 76.12 96 MET A CA 1
ATOM 787 C C . MET A 1 96 ? 32.717 7.670 -33.908 1.00 76.12 96 MET A C 1
ATOM 789 O O . MET A 1 96 ? 33.671 8.234 -34.446 1.00 76.12 96 MET A O 1
ATOM 793 N N . ARG A 1 97 ? 32.888 6.787 -32.915 1.00 77.25 97 ARG A N 1
ATOM 794 C CA . ARG A 1 97 ? 34.204 6.427 -32.364 1.00 77.25 97 ARG A CA 1
ATOM 795 C C . ARG A 1 97 ? 35.119 5.796 -33.415 1.00 77.25 97 ARG A C 1
ATOM 797 O O . ARG A 1 97 ? 36.276 6.195 -33.518 1.00 77.25 97 ARG A O 1
ATOM 804 N N . LYS A 1 98 ? 34.610 4.868 -34.233 1.00 74.94 98 LYS A N 1
ATOM 805 C CA . LYS A 1 98 ? 35.386 4.267 -35.334 1.00 74.94 98 LYS A CA 1
ATOM 806 C C . LYS A 1 98 ? 35.814 5.2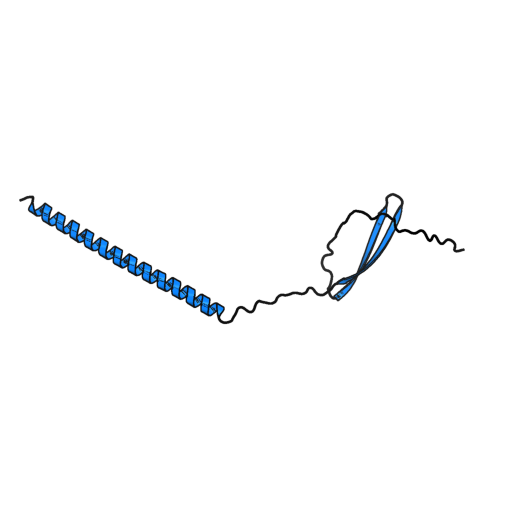99 -36.379 1.00 74.94 98 LYS A C 1
ATOM 808 O O . LYS A 1 98 ? 36.962 5.282 -36.809 1.00 74.94 98 LYS A O 1
ATOM 813 N N . SER A 1 99 ? 34.933 6.230 -36.753 1.00 75.81 99 SER A N 1
ATOM 814 C CA . SER A 1 99 ? 35.288 7.281 -37.717 1.00 75.81 99 SER A CA 1
ATOM 815 C C . SER A 1 99 ? 36.377 8.223 -37.191 1.00 75.81 99 SER A C 1
ATOM 817 O O . SER A 1 99 ? 37.239 8.631 -37.967 1.00 75.81 99 SER A O 1
ATOM 819 N N . MET A 1 100 ? 36.355 8.556 -35.898 1.00 70.25 100 MET A N 1
ATOM 820 C CA . MET A 1 100 ? 37.368 9.411 -35.268 1.00 70.25 100 MET A CA 1
ATOM 821 C C . MET A 1 100 ? 38.736 8.716 -35.190 1.00 70.25 100 MET A C 1
ATOM 823 O O . MET A 1 100 ? 39.754 9.350 -35.458 1.00 70.25 100 MET A O 1
ATOM 827 N N . LEU A 1 101 ? 38.762 7.414 -34.878 1.00 71.31 101 LEU A N 1
ATOM 828 C CA . LEU A 1 101 ? 39.998 6.623 -34.833 1.00 71.31 101 LEU A CA 1
ATOM 829 C C . LEU A 1 101 ? 40.648 6.504 -36.218 1.00 71.31 101 LEU A C 1
ATOM 831 O O . LEU A 1 101 ? 41.827 6.818 -36.354 1.00 71.31 101 LEU A O 1
ATOM 835 N N . ASN A 1 102 ? 39.870 6.176 -37.257 1.00 69.88 102 ASN A N 1
ATOM 836 C CA . ASN A 1 102 ? 40.397 6.090 -38.624 1.00 69.88 102 ASN A CA 1
ATOM 837 C C . ASN A 1 102 ? 40.974 7.426 -39.111 1.00 69.88 102 ASN A C 1
ATOM 839 O O . ASN A 1 102 ? 42.018 7.438 -39.755 1.00 69.88 102 ASN A O 1
ATOM 843 N N . LYS A 1 103 ? 40.323 8.555 -38.788 1.00 70.38 103 LYS A N 1
ATOM 844 C CA . LYS A 1 103 ? 40.833 9.890 -39.142 1.00 70.38 103 LYS A CA 1
ATOM 845 C C . LYS A 1 103 ? 42.184 10.172 -38.482 1.00 70.38 103 LYS A C 1
ATOM 847 O O . LYS A 1 103 ? 43.086 10.667 -39.153 1.00 70.38 103 LYS A O 1
ATOM 852 N N . ARG A 1 104 ? 42.335 9.823 -37.200 1.00 68.00 104 ARG A N 1
ATOM 853 C CA . ARG A 1 104 ? 43.584 10.015 -36.450 1.00 68.00 104 ARG A CA 1
ATOM 854 C C . ARG A 1 104 ? 44.733 9.188 -37.032 1.00 68.00 104 ARG A C 1
ATOM 856 O O . ARG A 1 104 ? 45.809 9.734 -37.246 1.00 68.00 104 ARG A O 1
ATOM 863 N N . GLU A 1 105 ? 44.483 7.925 -37.375 1.00 67.62 105 GLU A N 1
ATOM 864 C CA . GLU A 1 105 ? 45.484 7.069 -38.026 1.00 67.62 105 GLU A CA 1
ATOM 865 C C . GLU A 1 105 ? 45.922 7.617 -39.392 1.00 67.62 105 GLU A C 1
ATOM 867 O O . GLU A 1 105 ? 47.111 7.597 -39.711 1.00 67.62 105 GLU A O 1
ATOM 872 N N . THR A 1 106 ? 45.004 8.147 -40.207 1.00 68.31 106 THR A N 1
ATOM 873 C CA . THR A 1 106 ? 45.383 8.774 -41.486 1.00 68.31 106 THR A CA 1
ATOM 874 C C . THR A 1 106 ? 46.229 10.032 -41.311 1.00 68.31 106 THR A C 1
ATOM 876 O O . THR A 1 106 ? 47.180 10.208 -42.070 1.00 68.31 106 THR A O 1
ATOM 879 N N . THR A 1 107 ? 45.938 10.876 -40.316 1.00 69.94 107 THR A N 1
ATOM 880 C CA . THR A 1 107 ? 46.730 12.086 -40.045 1.00 69.94 107 THR A CA 1
ATOM 881 C C . THR A 1 107 ? 48.133 11.734 -39.550 1.00 69.94 107 THR A C 1
ATOM 883 O O . THR A 1 107 ? 49.110 12.241 -40.094 1.00 69.94 107 THR A O 1
ATOM 886 N N . GLU A 1 108 ? 48.260 10.796 -38.606 1.00 69.94 108 GLU A N 1
ATOM 887 C CA . GLU A 1 108 ? 49.571 10.352 -38.104 1.00 69.94 108 GLU A CA 1
ATOM 888 C C . GLU A 1 108 ? 50.412 9.669 -39.198 1.00 69.94 108 GLU A C 1
ATOM 890 O O . GLU A 1 108 ? 51.627 9.861 -39.279 1.00 69.94 108 GLU A O 1
ATOM 895 N N . ASN A 1 109 ? 49.780 8.887 -40.081 1.00 70.38 109 ASN A N 1
ATOM 896 C CA . ASN A 1 109 ? 50.466 8.270 -41.218 1.00 70.38 109 ASN A CA 1
ATOM 897 C C . ASN A 1 109 ? 50.889 9.297 -42.279 1.00 70.38 109 ASN A C 1
ATOM 899 O O . ASN A 1 109 ? 51.917 9.113 -42.936 1.00 70.38 109 ASN A O 1
ATOM 903 N N . PHE A 1 110 ? 50.117 10.371 -42.457 1.00 71.62 110 PHE A N 1
ATOM 904 C CA . PHE A 1 110 ? 50.475 11.481 -43.335 1.00 71.62 110 PHE A CA 1
ATOM 905 C C . PHE A 1 110 ? 51.674 12.258 -42.776 1.00 71.62 110 PHE A C 1
ATOM 907 O O . PHE A 1 110 ? 52.665 12.423 -43.486 1.00 71.62 110 PHE A O 1
ATOM 914 N N . GLU A 1 111 ? 51.654 12.635 -41.496 1.00 70.12 111 GLU A N 1
ATOM 915 C CA . GLU A 1 111 ? 52.770 13.335 -40.841 1.00 70.12 111 GLU A CA 1
ATOM 916 C C . GLU A 1 111 ? 54.067 12.516 -40.855 1.00 70.12 111 GLU A C 1
ATOM 918 O O . GLU A 1 111 ? 55.121 13.048 -41.210 1.00 70.12 111 GLU A O 1
ATOM 923 N N . ARG A 1 112 ? 54.003 11.201 -40.588 1.00 70.38 112 ARG A N 1
ATOM 924 C CA . ARG A 1 112 ? 55.181 10.321 -40.710 1.00 70.38 112 ARG A CA 1
ATOM 925 C C . ARG A 1 112 ? 55.757 10.304 -42.125 1.00 70.38 112 ARG A C 1
ATOM 927 O O . ARG A 1 112 ? 56.974 10.305 -42.283 1.00 70.38 112 ARG A O 1
ATOM 934 N N . ARG A 1 113 ? 54.916 10.305 -43.166 1.00 67.06 113 ARG A N 1
ATOM 935 C CA . ARG A 1 113 ? 55.386 10.335 -44.565 1.00 67.06 113 ARG A CA 1
ATOM 936 C C . ARG A 1 113 ? 56.019 11.671 -44.951 1.00 67.06 113 ARG A C 1
ATOM 938 O O . ARG A 1 113 ? 56.931 11.667 -45.773 1.00 67.06 113 ARG A O 1
ATOM 945 N N . PHE A 1 114 ? 55.554 12.783 -44.388 1.00 63.72 114 PHE A N 1
ATOM 946 C CA . PHE A 1 114 ? 56.154 14.099 -44.618 1.00 63.72 114 PHE A CA 1
ATOM 947 C C . PHE A 1 114 ? 57.472 14.267 -43.862 1.00 63.72 114 PHE A C 1
ATOM 949 O O . PHE A 1 114 ? 58.458 14.671 -44.471 1.00 63.72 114 PHE A O 1
ATOM 956 N N . SER A 1 115 ? 57.527 13.854 -42.594 1.00 65.50 115 SER A N 1
ATOM 957 C CA . SER A 1 115 ? 58.754 13.891 -41.790 1.00 65.50 115 SER A CA 1
ATOM 958 C C . SER A 1 115 ? 59.879 13.044 -42.398 1.00 65.50 115 SER A C 1
ATOM 960 O O . SER A 1 115 ? 61.022 13.487 -42.432 1.00 65.50 115 SER A O 1
ATOM 962 N N . ASN A 1 116 ? 59.562 11.873 -42.961 1.00 60.75 116 ASN A N 1
ATOM 963 C CA . ASN A 1 116 ? 60.568 11.002 -43.581 1.00 60.75 116 ASN A CA 1
ATOM 964 C C . ASN A 1 116 ? 61.048 11.502 -44.960 1.00 60.75 116 ASN A C 1
ATOM 966 O O . ASN A 1 116 ? 62.096 11.082 -45.437 1.00 60.75 116 ASN A O 1
ATOM 970 N N . LYS A 1 117 ? 60.288 12.389 -45.621 1.00 59.19 117 LYS A N 1
ATOM 971 C CA . LYS A 1 117 ? 60.689 13.025 -46.889 1.00 59.19 117 LYS A CA 1
ATOM 972 C C . LYS A 1 117 ? 61.520 14.295 -46.694 1.00 59.19 117 LYS A C 1
ATOM 974 O O . LYS A 1 117 ? 62.205 14.688 -47.625 1.00 59.19 117 LYS A O 1
ATOM 979 N N . SER A 1 118 ? 61.458 14.929 -45.522 1.00 58.59 118 SER A N 1
ATOM 980 C CA . SER A 1 118 ? 62.221 16.145 -45.192 1.00 58.59 118 SER A CA 1
ATOM 981 C C . SER A 1 118 ? 63.627 15.887 -44.630 1.00 58.59 118 SER A C 1
ATOM 983 O O . SER A 1 118 ? 64.314 16.837 -44.274 1.00 58.59 118 SER A O 1
ATOM 985 N N . SER A 1 119 ? 64.037 14.622 -44.492 1.00 56.88 119 SER A N 1
ATOM 986 C CA . SER A 1 119 ? 65.328 14.214 -43.906 1.00 56.88 119 SER A CA 1
ATOM 987 C C . SER A 1 119 ? 66.337 13.674 -44.933 1.00 56.88 119 SER A C 1
ATOM 989 O O . SER A 1 119 ? 67.311 13.034 -44.542 1.00 56.88 119 SER A O 1
ATOM 991 N N . ILE A 1 120 ? 66.101 13.921 -46.225 1.00 50.09 120 ILE A N 1
ATOM 992 C CA . ILE A 1 120 ? 67.027 13.690 -47.348 1.00 50.09 120 ILE A CA 1
ATOM 993 C C . ILE A 1 120 ? 67.332 15.055 -47.957 1.00 50.09 120 ILE A C 1
ATOM 995 O O . ILE A 1 120 ? 68.519 15.311 -48.248 1.00 50.09 120 ILE A O 1
#

Foldseek 3Di:
DDDDDDPDPVVPPDPVVDPDDDDDPDDDAQDKDKDKDWDQDPVRDIDIDIDIDHHHDPPPPPPVPPPPPCVVVVVVVVVVVVVVVVVVVVVVVVVVVVVVVVVVVVVVVVVVVVVVVVPD

Sequence (120 aa):
MYKRQQNGSYSEYARLKANCAFILPDLKPELYHDFRVFTKNKYGDNYERSYSIKVGKPKVDMIPKKVPIYWPYLALFVIGACLGLLVLIYCSCHKMRKSMLNKRETTENFERRFSNKSSI

Radius of gyration: 44.09 Å; chains: 1; bounding box: 106×29×103 Å

Secondary structure (DSSP, 8-state):
----------TTS-----------TTPPTTSEEEEEEEEE-TTS-EEEEEEEEEPPPP----------TTHHHHHHHHHHHHHHHHHHHHHHHHHHHHHHHHHHHHHHHHHHHHHHHTT-